Protein AF-A0A0P7VWD6-F1 (afdb_monomer_lite)

Structure (mmCIF, N/CA/C/O backbone):
data_AF-A0A0P7VWD6-F1
#
_entry.id   AF-A0A0P7VWD6-F1
#
loop_
_atom_site.group_PDB
_atom_site.id
_atom_site.type_symbol
_atom_site.label_atom_id
_atom_site.label_alt_id
_atom_site.label_comp_id
_atom_site.label_asym_id
_atom_site.label_entity_id
_atom_site.label_seq_id
_atom_site.pdbx_PDB_ins_code
_atom_site.Cartn_x
_atom_site.Cartn_y
_atom_site.Cartn_z
_atom_site.occupancy
_atom_site.B_iso_or_equiv
_atom_site.auth_seq_id
_atom_site.auth_comp_id
_atom_site.auth_asym_id
_atom_site.auth_atom_id
_atom_site.pdbx_PDB_model_num
ATOM 1 N N . MET A 1 1 ? -9.200 -23.694 8.309 1.00 45.47 1 MET A N 1
ATOM 2 C CA . MET A 1 1 ? -8.219 -22.748 7.733 1.00 45.47 1 MET A CA 1
ATOM 3 C C . MET A 1 1 ? -8.121 -21.608 8.729 1.00 45.47 1 MET A C 1
ATOM 5 O O . MET A 1 1 ? -9.159 -21.073 9.085 1.00 45.47 1 MET A O 1
ATOM 9 N N . ALA A 1 2 ? -6.948 -21.443 9.338 1.00 51.56 2 ALA A N 1
ATOM 10 C CA . ALA A 1 2 ? -6.791 -20.921 10.695 1.00 51.56 2 ALA A CA 1
ATOM 11 C C . ALA A 1 2 ? -7.310 -19.487 10.894 1.00 51.56 2 ALA A C 1
ATOM 13 O O . ALA A 1 2 ? -7.121 -18.621 10.044 1.00 51.56 2 ALA A O 1
ATOM 14 N N . ASP A 1 3 ? -7.931 -19.286 12.052 1.00 75.44 3 ASP A N 1
ATOM 15 C CA . ASP A 1 3 ? -8.613 -18.094 12.562 1.00 75.44 3 ASP A CA 1
ATOM 16 C C . ASP A 1 3 ? -7.631 -16.941 12.883 1.00 75.44 3 ASP A C 1
ATOM 18 O O . ASP A 1 3 ? -7.492 -16.489 14.019 1.00 75.44 3 ASP A O 1
ATOM 22 N N . TYR A 1 4 ? -6.839 -16.515 11.893 1.00 83.56 4 TYR A N 1
ATOM 23 C CA . TYR A 1 4 ? -5.823 -15.479 12.078 1.00 83.56 4 TYR A CA 1
ATOM 24 C C . TYR A 1 4 ? -6.411 -14.082 11.869 1.00 83.56 4 TYR A C 1
ATOM 26 O O . TYR A 1 4 ? -6.669 -13.651 10.742 1.00 83.56 4 TYR A O 1
ATOM 34 N N . THR A 1 5 ? -6.555 -13.339 12.967 1.00 87.50 5 THR A N 1
ATOM 35 C CA . THR A 1 5 ? -6.872 -11.909 12.926 1.00 87.50 5 THR A CA 1
ATOM 36 C C . THR A 1 5 ? -5.577 -11.091 12.959 1.00 87.50 5 THR A C 1
ATOM 38 O O . THR A 1 5 ? -4.815 -11.193 13.923 1.00 87.50 5 THR A O 1
ATOM 41 N N . PRO A 1 6 ? -5.301 -10.242 11.948 1.00 91.94 6 PRO A N 1
ATOM 42 C CA . PRO A 1 6 ? -4.131 -9.371 11.965 1.00 91.94 6 PRO A CA 1
ATOM 43 C C . PRO A 1 6 ? -4.138 -8.451 13.189 1.00 91.94 6 PRO A C 1
ATOM 45 O O . PRO A 1 6 ? -5.145 -7.803 13.473 1.00 91.94 6 PRO A O 1
ATOM 48 N N . ARG A 1 7 ? -2.992 -8.317 13.869 1.00 95.06 7 ARG A N 1
ATOM 49 C CA . ARG A 1 7 ? -2.848 -7.511 15.100 1.00 95.06 7 ARG A CA 1
ATOM 50 C C . ARG A 1 7 ? -3.447 -6.103 14.988 1.00 95.06 7 ARG A C 1
ATOM 52 O O . ARG A 1 7 ? -4.104 -5.633 15.908 1.00 95.06 7 ARG A O 1
ATOM 59 N N . MET A 1 8 ? -3.226 -5.428 13.858 1.00 92.88 8 MET A N 1
ATOM 60 C CA . MET A 1 8 ? -3.740 -4.069 13.633 1.00 92.88 8 MET A CA 1
ATOM 61 C C . MET A 1 8 ? -5.260 -4.023 13.461 1.00 92.88 8 MET A C 1
ATOM 63 O O . MET A 1 8 ? -5.875 -3.030 13.834 1.00 92.88 8 MET A O 1
ATOM 67 N N . LYS A 1 9 ? -5.870 -5.094 12.942 1.00 92.38 9 LYS A N 1
ATOM 68 C CA . LYS A 1 9 ? -7.326 -5.211 12.828 1.00 92.38 9 LYS A CA 1
ATOM 69 C C . LYS A 1 9 ? -7.962 -5.374 14.210 1.00 92.38 9 LYS A C 1
ATOM 71 O O . LYS A 1 9 ? -8.864 -4.616 14.537 1.00 92.38 9 LYS A O 1
ATOM 76 N N . ALA A 1 10 ? -7.420 -6.272 15.037 1.00 93.31 10 ALA A N 1
ATOM 77 C CA . ALA A 1 10 ? -7.872 -6.445 16.421 1.00 93.31 10 ALA A CA 1
ATOM 78 C C . ALA A 1 10 ? -7.769 -5.130 17.211 1.00 93.31 10 ALA A C 1
ATOM 80 O O . ALA A 1 10 ? -8.743 -4.668 17.799 1.00 93.31 10 ALA A O 1
ATOM 81 N N . ARG A 1 11 ? -6.618 -4.451 17.112 1.00 94.38 11 ARG A N 1
ATOM 82 C CA . ARG A 1 11 ? -6.408 -3.147 17.751 1.00 94.38 11 ARG A CA 1
ATOM 83 C C . ARG A 1 11 ? -7.404 -2.083 17.280 1.00 94.38 11 ARG A C 1
ATOM 85 O O . ARG A 1 11 ? -7.871 -1.276 18.082 1.00 94.38 11 ARG A O 1
ATOM 92 N N . TYR A 1 12 ? -7.723 -2.062 15.987 1.00 94.44 12 TYR A N 1
ATOM 93 C CA . TYR A 1 12 ? -8.712 -1.136 15.449 1.00 94.44 12 TYR A CA 1
ATOM 94 C C . TYR A 1 12 ? -10.092 -1.361 16.082 1.00 94.44 12 TYR A C 1
ATOM 96 O O . TYR A 1 12 ? -10.699 -0.409 16.575 1.00 94.44 12 TYR A O 1
ATOM 104 N N . ASP A 1 13 ? -10.551 -2.612 16.118 1.00 91.19 13 ASP A N 1
ATOM 105 C CA . ASP A 1 13 ? -11.882 -2.965 16.614 1.00 91.19 13 ASP A CA 1
ATOM 106 C C . ASP A 1 13 ? -12.031 -2.769 18.135 1.00 91.19 13 ASP A C 1
ATOM 108 O O . ASP A 1 13 ? -13.088 -2.328 18.595 1.00 91.19 13 ASP A O 1
ATOM 112 N N . GLU A 1 14 ? -10.987 -3.069 18.914 1.00 92.88 14 GLU A N 1
ATOM 113 C CA . GLU A 1 14 ? -11.050 -3.085 20.381 1.00 92.88 14 GLU A CA 1
ATOM 114 C C . GLU A 1 14 ? -10.695 -1.747 21.038 1.00 92.88 14 GLU A C 1
ATOM 116 O O . GLU A 1 14 ? -11.359 -1.348 22.000 1.00 92.88 14 GLU A O 1
ATOM 121 N N . GLU A 1 15 ? -9.664 -1.062 20.531 1.00 93.50 15 GLU A N 1
ATOM 122 C CA . GLU A 1 15 ? -9.112 0.157 21.136 1.00 93.50 15 GLU A CA 1
ATOM 123 C C . GLU A 1 15 ? -9.531 1.409 20.359 1.00 93.50 15 GLU A C 1
ATOM 125 O O . GLU A 1 15 ? -10.087 2.351 20.927 1.00 93.50 15 GLU A O 1
ATOM 130 N N . ILE A 1 16 ? -9.274 1.428 19.046 1.00 92.50 16 ILE A N 1
ATOM 131 C CA . ILE A 1 16 ? -9.392 2.653 18.239 1.00 92.50 16 ILE A CA 1
ATOM 132 C C . ILE A 1 16 ? -10.856 3.062 18.088 1.00 92.50 16 ILE A C 1
ATOM 134 O O . ILE A 1 16 ? -11.173 4.238 18.248 1.00 92.50 16 ILE A O 1
ATOM 138 N N . VAL A 1 17 ? -11.763 2.114 17.836 1.00 92.62 17 VAL A N 1
ATOM 139 C CA . VAL A 1 17 ? -13.197 2.418 17.700 1.00 92.62 17 VAL A CA 1
ATOM 140 C C . VAL A 1 17 ? -13.764 3.048 18.973 1.00 92.62 17 VAL A C 1
ATOM 142 O O . VAL A 1 17 ? -14.502 4.032 18.883 1.00 92.62 17 VAL A O 1
ATOM 145 N N . LYS A 1 18 ? -13.398 2.533 20.154 1.00 91.88 18 LYS A N 1
ATOM 146 C CA . LYS A 1 18 ? -13.856 3.081 21.441 1.00 91.88 18 LYS A CA 1
ATOM 147 C C . LYS A 1 18 ? -13.306 4.487 21.662 1.00 91.88 18 LYS A C 1
ATOM 149 O O . LYS A 1 18 ? -14.089 5.415 21.840 1.00 91.88 18 LYS A O 1
ATOM 154 N N . ALA A 1 19 ? -11.992 4.662 21.515 1.00 92.94 19 ALA A N 1
ATOM 155 C CA . ALA A 1 19 ? -11.339 5.959 21.682 1.00 92.94 19 ALA A CA 1
ATOM 156 C C . ALA A 1 19 ? -11.878 7.025 20.706 1.00 92.94 19 ALA A C 1
ATOM 158 O O . ALA A 1 19 ? -12.066 8.180 21.083 1.00 92.94 19 ALA A O 1
ATOM 159 N N . MET A 1 20 ? -12.165 6.647 19.456 1.00 91.56 20 MET A N 1
ATOM 160 C CA . MET A 1 20 ? -12.762 7.541 18.458 1.00 91.56 20 MET A CA 1
ATOM 161 C C . MET A 1 20 ? -14.209 7.908 18.806 1.00 91.56 20 MET A C 1
ATOM 163 O O . MET A 1 20 ? -14.597 9.064 18.657 1.00 91.56 20 MET A O 1
ATOM 167 N N . THR A 1 21 ? -14.999 6.949 19.293 1.00 89.88 21 THR A N 1
ATOM 168 C CA . THR A 1 21 ? -16.391 7.189 19.706 1.00 89.88 21 THR A CA 1
ATOM 169 C C . THR A 1 21 ? -16.455 8.113 20.919 1.00 89.88 21 THR A C 1
ATOM 171 O O . THR A 1 21 ? -17.223 9.069 20.904 1.00 89.88 21 THR A O 1
ATOM 174 N N . GLU A 1 22 ? -15.607 7.894 21.926 1.00 91.50 22 GLU A N 1
ATOM 175 C CA . GLU A 1 22 ? -15.523 8.748 23.119 1.00 91.50 22 GLU A CA 1
ATOM 176 C C . GLU A 1 22 ? -15.044 10.165 22.783 1.00 91.50 22 GLU A C 1
ATOM 178 O O . GLU A 1 22 ? -15.597 11.143 23.281 1.00 91.50 22 GLU A O 1
ATOM 183 N N . LYS A 1 23 ? -14.042 10.292 21.905 1.00 92.56 23 LYS A N 1
ATOM 184 C CA . LYS A 1 23 ? -13.452 11.589 21.553 1.00 92.56 23 LYS A CA 1
ATOM 185 C C . LYS A 1 23 ? -14.343 12.442 20.650 1.00 92.56 23 LYS A C 1
ATOM 187 O O . LYS A 1 23 ? -14.337 13.664 20.780 1.00 92.56 23 LYS A O 1
ATOM 192 N N . PHE A 1 24 ? -15.052 11.823 19.707 1.00 91.75 24 PHE A N 1
ATOM 193 C CA . PHE A 1 24 ? -15.794 12.537 18.661 1.00 91.75 24 PHE A CA 1
ATOM 194 C C . PHE A 1 24 ? -17.317 12.373 18.758 1.00 91.75 24 PHE A C 1
ATOM 196 O O . PHE A 1 24 ? -18.042 13.014 18.001 1.00 91.75 24 PHE A O 1
ATOM 203 N N . GLY A 1 25 ? -17.817 11.559 19.692 1.00 90.25 25 GLY A N 1
ATOM 204 C CA . GLY A 1 25 ? -19.246 11.436 19.986 1.00 90.25 25 GLY A CA 1
ATOM 205 C C . GLY A 1 25 ? -20.072 10.779 18.877 1.00 90.25 25 GLY A C 1
ATOM 206 O O . GLY A 1 25 ? -21.249 11.109 18.726 1.00 90.25 25 GLY A O 1
ATOM 207 N N . TYR A 1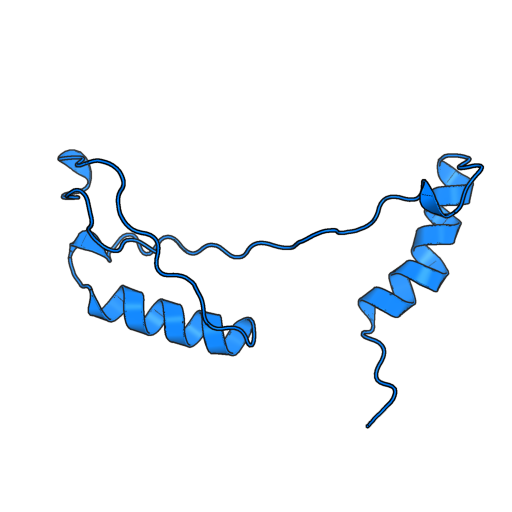 26 ? -19.473 9.883 18.081 1.00 91.50 26 TYR A N 1
ATOM 208 C CA . TYR A 1 26 ? -20.178 9.176 17.006 1.00 91.50 26 TYR A CA 1
ATOM 209 C C . TYR A 1 26 ? -21.400 8.423 17.549 1.00 91.50 26 TYR A C 1
ATOM 211 O O . TYR A 1 26 ? -21.302 7.684 18.529 1.00 91.50 26 TYR A O 1
ATOM 219 N N . LYS A 1 27 ? -22.559 8.593 16.902 1.00 89.19 27 LYS A N 1
ATOM 220 C CA . LYS A 1 27 ? -23.817 7.948 17.330 1.00 89.19 27 LYS A CA 1
ATOM 221 C C . LYS A 1 27 ? -23.977 6.566 16.716 1.00 89.19 27 LYS A C 1
ATOM 223 O O . LYS A 1 27 ? -24.639 5.701 17.285 1.00 89.19 27 LYS A O 1
ATOM 228 N N . ASN A 1 28 ? -23.373 6.365 15.549 1.00 89.31 28 ASN A N 1
ATOM 229 C CA . ASN A 1 28 ? -23.398 5.106 14.832 1.00 89.31 28 ASN A CA 1
ATOM 230 C C . ASN A 1 28 ? -21.975 4.556 14.704 1.00 89.31 28 ASN A C 1
ATOM 232 O O . ASN A 1 28 ? -21.063 5.236 14.243 1.00 89.31 28 ASN A O 1
ATOM 236 N N . ARG A 1 29 ? -21.786 3.279 15.046 1.00 85.06 29 ARG A N 1
ATOM 237 C CA . ARG A 1 29 ? -20.493 2.588 14.917 1.00 85.06 29 ARG A CA 1
ATOM 238 C C . ARG A 1 29 ? -19.941 2.618 13.485 1.00 85.06 29 ARG A C 1
ATOM 240 O O . ARG A 1 29 ? -18.731 2.539 13.294 1.00 85.06 29 ARG A O 1
ATOM 247 N N . LEU A 1 30 ? -20.809 2.715 12.477 1.00 89.69 30 LEU A N 1
ATOM 248 C CA .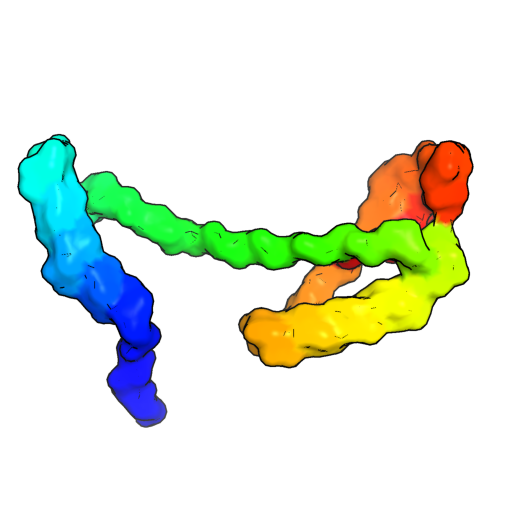 LEU A 1 30 ? -20.407 2.802 11.071 1.00 89.69 30 LEU A CA 1
ATOM 249 C C . LEU A 1 30 ? -19.856 4.178 10.666 1.00 89.69 30 LEU A C 1
ATOM 251 O O . LEU A 1 30 ? -19.221 4.261 9.620 1.00 89.69 30 LEU A O 1
ATOM 255 N N . GLU A 1 31 ? -20.052 5.220 11.481 1.00 90.56 31 GLU A N 1
ATOM 256 C CA . GLU A 1 31 ? -19.475 6.557 11.258 1.00 90.56 31 GLU A CA 1
ATOM 257 C C . GLU A 1 31 ? -17.990 6.619 11.626 1.00 90.56 31 GLU A C 1
ATOM 259 O O . GLU A 1 31 ? -17.282 7.528 11.193 1.00 90.56 31 GLU A O 1
ATOM 264 N N . VAL A 1 32 ? -17.504 5.654 12.414 1.00 92.12 32 VAL A N 1
ATOM 265 C CA . VAL A 1 32 ? -16.105 5.620 12.836 1.00 92.12 32 VAL A CA 1
ATOM 266 C C . VAL A 1 32 ? -15.206 5.393 11.607 1.00 92.12 32 VAL A C 1
ATOM 268 O O . VAL A 1 32 ? -15.397 4.394 10.902 1.00 92.12 32 VAL A O 1
ATOM 271 N N . PRO A 1 33 ? -14.224 6.281 11.340 1.00 91.50 33 PRO A N 1
ATOM 272 C CA . PRO A 1 33 ? -13.395 6.218 10.137 1.00 91.50 33 PRO A CA 1
ATOM 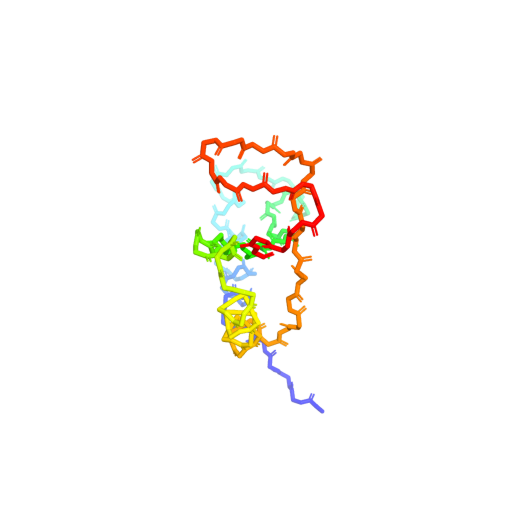273 C C . PRO A 1 33 ? -12.611 4.912 10.000 1.00 91.50 33 PRO A C 1
ATOM 275 O O . PRO A 1 33 ? -11.912 4.500 10.923 1.00 91.50 33 PRO A O 1
ATOM 278 N N . LYS A 1 34 ? -12.663 4.308 8.808 1.00 91.81 34 LYS A N 1
ATOM 279 C CA . LYS A 1 34 ? -11.971 3.057 8.458 1.00 91.81 34 LYS A CA 1
ATOM 280 C C . LYS A 1 34 ? -10.884 3.301 7.415 1.00 91.81 34 LYS A C 1
ATOM 282 O O . LYS A 1 34 ? -10.998 4.201 6.587 1.00 91.81 34 LYS A O 1
ATOM 287 N N . LEU A 1 35 ? -9.859 2.452 7.416 1.00 92.25 35 LEU A N 1
ATOM 288 C CA . LEU A 1 35 ? -8.893 2.384 6.319 1.00 92.25 35 LEU A CA 1
ATOM 289 C C . LEU A 1 35 ? -9.509 1.616 5.147 1.00 92.25 35 LEU A C 1
ATOM 291 O O . LEU A 1 35 ? -9.798 0.429 5.272 1.00 92.25 35 LEU A O 1
ATOM 295 N N . GLU A 1 36 ? -9.706 2.291 4.016 1.00 93.69 36 GLU A N 1
ATOM 296 C CA . GLU A 1 36 ? -10.287 1.682 2.814 1.00 93.69 36 GLU A CA 1
ATOM 297 C C . GLU A 1 36 ? -9.232 0.965 1.961 1.00 93.69 36 GLU A C 1
ATOM 299 O O . GLU A 1 36 ? -9.413 -0.188 1.576 1.00 93.69 36 GLU A O 1
ATOM 304 N N . LYS A 1 37 ? -8.105 1.630 1.677 1.00 94.31 37 LYS A N 1
ATOM 305 C CA . LYS A 1 37 ? -6.999 1.052 0.905 1.00 94.31 37 LYS A CA 1
ATOM 306 C C . LYS A 1 37 ? -5.662 1.694 1.252 1.00 94.31 37 LYS A C 1
ATOM 308 O O . LYS A 1 37 ? -5.600 2.874 1.588 1.00 94.31 37 LYS A O 1
ATOM 313 N N . ILE A 1 38 ? -4.590 0.924 1.088 1.00 93.44 38 ILE A N 1
ATOM 314 C CA . ILE A 1 38 ? -3.207 1.404 1.137 1.00 93.44 38 ILE A CA 1
ATOM 315 C C . ILE A 1 38 ? -2.595 1.128 -0.234 1.00 93.44 38 ILE A C 1
ATOM 317 O O . ILE A 1 38 ? -2.534 -0.020 -0.666 1.00 93.44 38 ILE A O 1
ATOM 321 N N . THR A 1 39 ? -2.177 2.177 -0.939 1.00 93.56 39 THR A N 1
ATOM 322 C CA . THR A 1 39 ? -1.531 2.059 -2.252 1.00 93.56 39 THR A CA 1
ATOM 323 C C . THR A 1 39 ? -0.027 2.223 -2.108 1.00 93.56 39 THR A C 1
ATOM 325 O O . THR A 1 39 ? 0.433 3.266 -1.645 1.00 93.56 39 THR A O 1
ATOM 328 N N . LEU A 1 40 ? 0.729 1.219 -2.544 1.00 91.81 40 LEU A N 1
ATOM 329 C CA . LEU A 1 40 ? 2.184 1.284 -2.637 1.00 91.81 40 LEU A CA 1
ATOM 330 C C . LEU A 1 40 ? 2.568 1.704 -4.059 1.00 91.81 40 LEU A C 1
ATOM 332 O O . LEU A 1 40 ? 2.065 1.145 -5.031 1.00 91.81 40 LEU A O 1
ATOM 336 N N . ASN A 1 41 ? 3.436 2.703 -4.180 1.00 91.25 41 ASN A N 1
ATOM 337 C CA . ASN A 1 41 ? 3.970 3.163 -5.456 1.00 91.25 41 ASN A CA 1
ATOM 338 C C . ASN A 1 41 ? 5.480 3.348 -5.322 1.00 91.25 41 ASN A C 1
ATOM 340 O O . ASN A 1 41 ? 5.949 3.892 -4.323 1.00 91.25 41 ASN A O 1
ATOM 344 N N . MET A 1 42 ? 6.225 2.899 -6.327 1.00 86.19 42 MET A N 1
ATOM 345 C CA . MET A 1 42 ? 7.669 3.064 -6.388 1.00 86.19 42 MET A CA 1
ATOM 346 C C . MET A 1 42 ? 8.027 3.685 -7.729 1.00 86.19 42 MET A C 1
ATOM 348 O O . MET A 1 42 ? 7.788 3.096 -8.775 1.00 86.19 42 MET A O 1
ATOM 352 N N . GLY A 1 43 ? 8.592 4.889 -7.700 1.00 83.06 43 GLY A N 1
ATOM 353 C CA . GLY A 1 43 ? 9.179 5.496 -8.886 1.00 83.06 43 GLY A CA 1
ATOM 354 C C . GLY A 1 43 ? 10.608 5.002 -9.052 1.00 83.06 43 GLY A C 1
ATOM 355 O O . GLY A 1 43 ? 11.464 5.313 -8.226 1.00 83.06 43 GLY A O 1
ATOM 356 N N . VAL A 1 44 ? 10.890 4.265 -10.123 1.00 82.81 44 VAL A N 1
ATOM 357 C CA . VAL A 1 44 ? 12.251 3.824 -10.433 1.00 82.81 44 VAL A CA 1
ATOM 358 C C . VAL A 1 44 ? 12.861 4.871 -11.365 1.00 82.81 44 VAL A C 1
ATOM 360 O O . VAL A 1 44 ? 12.692 4.831 -12.577 1.00 82.81 44 VAL A O 1
ATOM 363 N N . GLY A 1 45 ? 13.545 5.875 -10.809 1.00 70.88 45 GLY A N 1
ATOM 364 C CA . GLY A 1 45 ? 14.058 7.021 -11.583 1.00 70.88 45 GLY A CA 1
ATOM 365 C C . GLY A 1 45 ? 15.023 6.647 -12.721 1.00 70.88 45 GLY A C 1
ATOM 366 O O . GLY A 1 45 ? 15.100 7.342 -13.731 1.00 70.88 45 GLY A O 1
ATOM 367 N N . GLU A 1 46 ? 15.714 5.512 -12.594 1.00 70.50 46 GLU A N 1
ATOM 368 C CA . GLU A 1 46 ? 16.633 4.971 -13.605 1.00 70.50 46 GLU A CA 1
ATOM 369 C C . GLU A 1 46 ? 15.940 4.067 -14.645 1.00 70.50 46 GLU A C 1
ATOM 371 O O . GLU A 1 46 ? 16.580 3.584 -15.582 1.00 70.50 46 GLU A O 1
ATOM 376 N N . ALA A 1 47 ? 14.625 3.862 -14.520 1.00 67.88 47 ALA A N 1
ATOM 377 C CA . ALA A 1 47 ? 13.818 3.016 -15.400 1.00 67.88 47 ALA A CA 1
ATOM 378 C C . ALA A 1 47 ? 13.855 3.433 -16.870 1.00 67.88 47 ALA A C 1
ATOM 380 O O . AL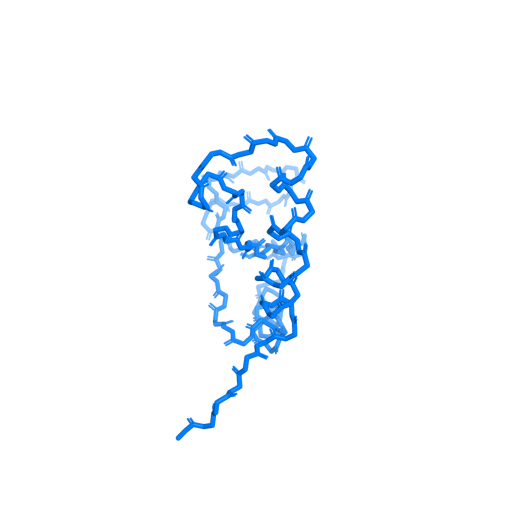A A 1 47 ? 13.721 2.594 -17.764 1.00 67.88 47 ALA A O 1
ATOM 381 N N . SER A 1 48 ? 14.036 4.732 -17.133 1.00 67.50 48 SER A N 1
ATOM 382 C CA . SER A 1 48 ? 14.146 5.247 -18.499 1.00 67.50 48 SER A CA 1
ATOM 383 C C . SER A 1 48 ? 15.399 4.733 -19.212 1.00 67.50 48 SER A C 1
ATOM 385 O O . SER A 1 48 ? 15.410 4.655 -20.439 1.00 67.50 48 SER A O 1
ATOM 387 N N . GLN A 1 49 ? 16.435 4.353 -18.458 1.00 73.25 49 GLN A N 1
ATOM 388 C CA . GLN A 1 49 ? 17.706 3.868 -18.990 1.00 73.25 49 GLN A CA 1
ATOM 389 C C . GLN A 1 49 ? 17.794 2.339 -18.959 1.00 73.25 49 GLN A C 1
ATOM 391 O O . GLN A 1 49 ? 18.311 1.749 -19.905 1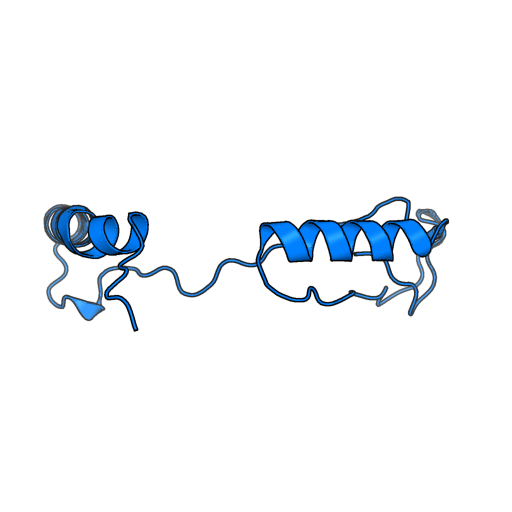.00 73.25 49 GLN A O 1
ATOM 396 N N . ASP A 1 50 ? 17.249 1.696 -17.919 1.00 79.00 50 ASP A N 1
ATOM 397 C CA . ASP A 1 50 ? 17.289 0.241 -17.770 1.00 79.00 50 ASP A CA 1
ATOM 398 C C . ASP A 1 50 ? 15.933 -0.345 -17.350 1.00 79.00 50 ASP A C 1
ATOM 400 O O . ASP A 1 50 ? 15.496 -0.254 -16.200 1.00 79.00 50 ASP A O 1
ATOM 404 N N . LYS A 1 51 ? 15.285 -1.028 -18.300 1.00 76.94 51 LYS A N 1
ATOM 405 C CA . LYS A 1 51 ? 14.009 -1.722 -18.077 1.00 76.94 51 LYS A CA 1
ATOM 406 C C . LYS A 1 51 ? 14.127 -2.888 -17.091 1.00 76.94 51 LYS A C 1
ATOM 408 O O . LYS A 1 51 ? 13.122 -3.244 -16.481 1.00 76.94 51 LYS A O 1
ATOM 413 N N . LYS A 1 52 ? 15.311 -3.492 -16.925 1.00 83.31 52 LYS A N 1
ATOM 414 C CA . LYS A 1 52 ? 15.501 -4.618 -15.997 1.00 83.31 52 LYS A CA 1
ATOM 415 C C . LYS A 1 52 ? 15.344 -4.173 -14.548 1.00 83.31 52 LYS A C 1
ATOM 417 O O . LYS A 1 52 ? 14.747 -4.901 -13.767 1.00 83.31 52 LYS A O 1
ATOM 422 N N . LYS A 1 53 ? 15.773 -2.951 -14.213 1.00 83.12 53 LYS A N 1
ATOM 423 C CA . LYS A 1 53 ? 15.623 -2.392 -12.860 1.00 83.12 53 LYS A CA 1
ATOM 424 C C . LYS A 1 53 ? 14.160 -2.247 -12.445 1.00 83.12 53 LYS A C 1
ATOM 426 O O . LYS A 1 53 ? 13.832 -2.523 -11.299 1.00 83.12 53 LYS A O 1
ATOM 431 N N . VAL A 1 54 ? 13.273 -1.888 -13.380 1.00 85.12 54 VAL A N 1
ATOM 432 C CA . VAL A 1 54 ? 11.820 -1.847 -13.122 1.00 85.12 54 VAL A CA 1
ATOM 433 C C . VAL A 1 54 ? 11.288 -3.233 -12.781 1.00 85.12 54 VAL A C 1
ATOM 435 O O . VAL A 1 54 ? 10.483 -3.382 -11.868 1.00 85.12 54 VAL A O 1
ATOM 438 N N . GLN A 1 55 ? 11.750 -4.252 -13.506 1.00 85.94 55 GLN A N 1
ATOM 439 C CA . GLN A 1 55 ? 11.320 -5.627 -13.292 1.00 85.94 55 GLN A CA 1
ATOM 440 C C . GLN A 1 55 ? 11.788 -6.155 -11.928 1.00 85.94 55 GLN A C 1
ATOM 442 O O . GLN A 1 55 ? 10.979 -6.701 -11.185 1.00 85.94 55 GLN A O 1
ATOM 447 N N . THR A 1 56 ? 13.049 -5.911 -11.561 1.00 89.50 56 THR A N 1
ATOM 448 C CA . THR A 1 56 ? 13.590 -6.277 -10.242 1.00 89.50 56 THR A CA 1
ATOM 449 C C . THR A 1 56 ? 12.860 -5.555 -9.108 1.00 89.50 56 THR A C 1
ATOM 451 O O . THR A 1 56 ? 12.426 -6.195 -8.157 1.00 89.50 56 THR A O 1
ATOM 454 N N . ALA A 1 57 ? 12.628 -4.246 -9.236 1.00 88.50 57 ALA A N 1
ATOM 455 C CA . ALA A 1 57 ? 11.867 -3.478 -8.251 1.00 88.50 57 ALA A CA 1
ATOM 456 C C . ALA A 1 57 ? 10.424 -3.997 -8.083 1.00 88.50 57 ALA A C 1
ATOM 458 O O . ALA A 1 57 ? 9.900 -4.057 -6.969 1.00 88.50 57 ALA A O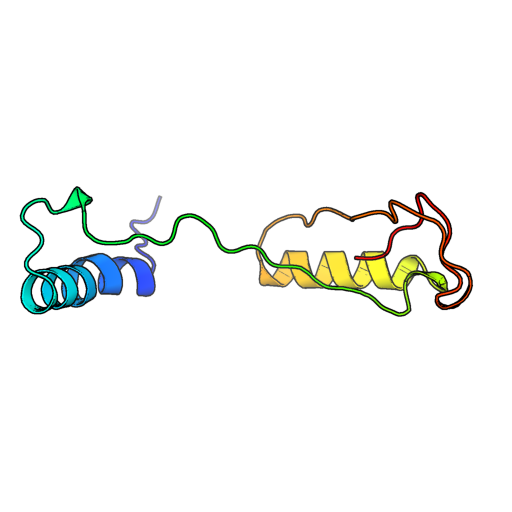 1
ATOM 459 N N . ALA A 1 58 ? 9.780 -4.414 -9.179 1.00 89.56 58 ALA A N 1
ATOM 460 C CA . ALA A 1 58 ? 8.455 -5.023 -9.127 1.00 89.56 58 ALA A CA 1
ATOM 461 C C . ALA A 1 58 ? 8.473 -6.398 -8.433 1.00 89.56 58 ALA A C 1
ATOM 463 O O . ALA A 1 58 ? 7.534 -6.729 -7.712 1.00 89.56 58 ALA A O 1
ATOM 464 N N . GLU A 1 59 ? 9.527 -7.194 -8.610 1.00 91.56 59 GLU A N 1
ATOM 465 C CA . GLU A 1 59 ? 9.695 -8.479 -7.918 1.00 91.56 59 GLU A CA 1
ATOM 466 C C . GLU A 1 59 ? 9.914 -8.290 -6.413 1.00 91.56 59 GLU A C 1
ATOM 468 O O . GLU A 1 59 ? 9.253 -8.943 -5.606 1.00 91.56 59 GLU A O 1
ATOM 473 N N . GLU A 1 60 ? 10.757 -7.338 -6.019 1.00 92.38 60 GLU A N 1
ATOM 474 C CA . GLU A 1 60 ? 10.977 -6.995 -4.611 1.00 92.38 60 GLU A CA 1
ATOM 475 C C . GLU A 1 60 ? 9.697 -6.471 -3.948 1.00 92.38 60 GLU A C 1
ATOM 477 O O . GLU A 1 60 ? 9.327 -6.907 -2.856 1.00 92.38 60 GLU A O 1
ATOM 482 N N . MET A 1 61 ? 8.958 -5.589 -4.629 1.00 91.50 61 MET A N 1
ATOM 483 C CA . MET A 1 61 ? 7.669 -5.112 -4.131 1.00 91.50 61 MET A CA 1
ATOM 484 C C . MET A 1 61 ? 6.649 -6.252 -4.025 1.00 91.50 61 MET A C 1
ATOM 486 O O . MET A 1 61 ? 5.857 -6.261 -3.081 1.00 91.50 61 MET A O 1
ATOM 490 N N . ALA A 1 62 ? 6.683 -7.229 -4.936 1.00 93.81 62 ALA A N 1
ATOM 491 C CA . ALA A 1 62 ? 5.826 -8.405 -4.849 1.00 93.81 62 ALA A CA 1
ATOM 492 C C . ALA A 1 62 ? 6.119 -9.236 -3.594 1.00 93.81 62 ALA A C 1
ATOM 494 O O . ALA A 1 62 ? 5.184 -9.680 -2.928 1.00 93.81 62 ALA A O 1
ATOM 495 N N . LEU A 1 63 ? 7.398 -9.404 -3.246 1.00 95.25 63 LEU A N 1
ATOM 496 C CA . LEU A 1 63 ? 7.816 -10.106 -2.031 1.00 95.25 63 LEU A CA 1
ATOM 497 C C . LEU A 1 63 ? 7.376 -9.370 -0.757 1.00 95.25 63 LEU A C 1
ATOM 499 O O . LEU A 1 63 ? 6.942 -10.012 0.196 1.00 95.25 63 LEU A O 1
ATOM 503 N N . ILE A 1 64 ? 7.440 -8.035 -0.748 1.00 94.06 64 ILE A N 1
ATOM 504 C CA . ILE A 1 64 ? 7.037 -7.215 0.407 1.00 94.06 64 ILE A CA 1
ATOM 505 C C . ILE A 1 64 ? 5.511 -7.180 0.566 1.00 94.06 64 ILE A C 1
ATOM 507 O O . ILE A 1 64 ? 4.992 -7.370 1.664 1.00 94.06 64 ILE A O 1
ATOM 511 N N . ALA A 1 65 ? 4.784 -6.903 -0.519 1.00 93.25 65 ALA A N 1
ATOM 512 C CA . ALA A 1 65 ? 3.336 -6.701 -0.486 1.00 93.25 65 ALA A CA 1
ATOM 513 C C . ALA A 1 65 ? 2.535 -8.012 -0.566 1.00 93.25 65 ALA A C 1
ATOM 515 O O . ALA A 1 65 ? 1.332 -8.010 -0.307 1.00 93.25 65 ALA A O 1
ATOM 516 N N . GLY A 1 66 ? 3.169 -9.118 -0.971 1.00 92.25 66 GLY A N 1
ATOM 517 C CA . GLY A 1 66 ? 2.498 -10.393 -1.239 1.00 92.25 66 GLY A CA 1
ATOM 518 C C . GLY A 1 66 ? 1.537 -10.344 -2.434 1.00 92.25 66 GLY A C 1
ATOM 519 O O . GLY A 1 66 ? 0.673 -11.209 -2.570 1.00 92.25 66 GLY A O 1
ATOM 520 N N . GLN A 1 67 ? 1.643 -9.322 -3.286 1.00 91.75 67 GLN A N 1
ATOM 521 C CA . GLN A 1 67 ? 0.768 -9.088 -4.435 1.00 91.75 67 GLN A CA 1
ATOM 522 C C . GLN A 1 67 ? 1.593 -8.697 -5.653 1.00 91.75 67 GLN A C 1
ATOM 524 O O . GLN A 1 67 ? 2.585 -7.989 -5.523 1.00 91.75 67 GLN A O 1
ATOM 529 N N . LYS A 1 68 ? 1.161 -9.111 -6.849 1.00 91.06 68 LYS A N 1
ATOM 530 C CA . LYS A 1 68 ? 1.827 -8.741 -8.103 1.00 91.06 68 LYS A CA 1
ATOM 531 C C . LYS A 1 68 ? 1.620 -7.243 -8.397 1.00 91.06 68 LYS A C 1
ATOM 533 O O . LYS A 1 68 ? 0.475 -6.855 -8.642 1.00 91.06 68 LYS A O 1
ATOM 538 N N . PRO A 1 69 ? 2.681 -6.414 -8.429 1.00 91.88 69 PRO A N 1
ATOM 539 C CA . PRO A 1 69 ? 2.551 -4.987 -8.708 1.00 91.88 69 PRO A CA 1
ATOM 540 C C . PRO A 1 69 ? 2.174 -4.709 -10.163 1.00 91.88 69 PRO A C 1
ATOM 542 O O . PRO A 1 69 ? 2.420 -5.517 -11.065 1.00 91.88 69 PRO A O 1
ATOM 545 N N . VAL A 1 70 ? 1.596 -3.533 -10.398 1.00 91.00 70 VAL A N 1
ATOM 546 C CA . VAL A 1 70 ? 1.241 -3.055 -11.737 1.00 91.00 70 VAL A CA 1
ATOM 547 C C . VAL A 1 70 ? 2.327 -2.114 -12.236 1.00 91.00 70 VAL A C 1
ATOM 549 O O . VAL A 1 70 ? 2.530 -1.057 -11.652 1.00 91.00 70 VAL A O 1
ATOM 552 N N . ILE A 1 71 ? 2.959 -2.466 -13.357 1.00 88.75 71 ILE A N 1
ATOM 553 C CA . ILE A 1 71 ? 3.939 -1.597 -14.016 1.00 88.75 71 ILE A CA 1
ATOM 554 C C . ILE A 1 71 ? 3.204 -0.444 -14.710 1.00 88.75 71 ILE A C 1
ATOM 556 O O . ILE A 1 71 ? 2.473 -0.622 -15.690 1.00 88.75 71 ILE A O 1
ATOM 560 N N . THR A 1 72 ? 3.432 0.755 -14.203 1.00 89.38 72 THR A N 1
ATOM 561 C CA . THR A 1 72 ? 2.979 2.036 -14.728 1.00 89.38 72 THR A CA 1
ATOM 562 C C . THR A 1 72 ? 3.888 2.534 -15.853 1.00 89.38 72 THR A C 1
ATOM 564 O O . THR A 1 72 ? 5.119 2.429 -15.834 1.00 89.38 72 THR A O 1
ATOM 567 N N . LYS A 1 73 ? 3.248 3.087 -16.885 1.00 88.94 73 LYS A N 1
ATOM 568 C CA . LYS A 1 73 ? 3.911 3.613 -18.079 1.00 88.94 73 LYS A CA 1
ATOM 569 C C . LYS A 1 73 ? 3.790 5.131 -18.139 1.00 88.94 73 LYS A C 1
ATOM 571 O O . LYS A 1 73 ? 2.795 5.707 -17.697 1.00 88.94 73 LYS A O 1
ATOM 576 N N . ALA A 1 74 ? 4.782 5.763 -18.754 1.00 89.31 74 ALA A N 1
ATOM 577 C CA . ALA A 1 74 ? 4.790 7.181 -19.071 1.00 89.31 74 ALA A CA 1
ATOM 578 C C . ALA A 1 74 ? 3.556 7.572 -19.894 1.00 89.31 74 ALA A C 1
ATOM 580 O O . ALA A 1 74 ? 3.350 7.040 -20.984 1.00 89.31 74 ALA A O 1
ATOM 581 N N . LYS A 1 75 ? 2.774 8.545 -19.414 1.00 90.06 75 LYS A N 1
ATOM 582 C CA . LYS A 1 75 ? 1.649 9.116 -20.179 1.00 90.06 75 LYS A CA 1
ATOM 583 C C . LYS A 1 75 ? 2.081 10.172 -21.198 1.00 90.06 75 LYS A C 1
ATOM 585 O O . LYS A 1 75 ? 1.325 10.480 -22.105 1.00 90.06 75 LYS A O 1
ATOM 590 N N . LYS A 1 76 ? 3.244 10.796 -20.997 1.00 89.31 76 LYS A N 1
ATOM 591 C CA . LYS A 1 76 ? 3.769 11.878 -21.838 1.00 89.31 76 LYS A CA 1
ATOM 592 C C . LYS A 1 76 ? 5.272 11.715 -22.008 1.00 89.31 76 LYS A C 1
ATOM 594 O O . LYS A 1 76 ? 5.945 11.201 -21.115 1.00 89.31 76 LYS A O 1
ATOM 599 N N . SER A 1 77 ? 5.786 12.201 -23.130 1.00 90.75 77 SER A N 1
ATOM 600 C CA . SER A 1 77 ? 7.226 12.309 -23.367 1.00 90.75 77 SER A CA 1
ATOM 601 C C . SER A 1 77 ? 7.771 13.584 -22.719 1.00 90.75 77 SER A C 1
ATOM 603 O O . SER A 1 77 ? 7.196 14.656 -22.898 1.00 90.75 77 SER A O 1
ATOM 605 N N . ILE A 1 78 ? 8.871 13.482 -21.969 1.00 88.31 78 ILE A N 1
ATOM 606 C CA . ILE A 1 78 ? 9.520 14.622 -21.302 1.00 88.31 78 ILE A CA 1
ATOM 607 C C . ILE A 1 78 ? 11.029 14.539 -21.543 1.00 88.31 78 ILE A C 1
ATOM 609 O O . ILE A 1 78 ? 11.706 13.647 -21.027 1.00 88.31 78 ILE A O 1
ATOM 613 N N . ALA A 1 79 ? 11.559 15.489 -22.321 1.00 86.00 79 ALA A N 1
ATOM 614 C CA . ALA A 1 79 ? 12.952 15.481 -22.771 1.00 86.00 79 ALA A CA 1
ATOM 615 C C . ALA A 1 79 ? 13.960 15.575 -21.613 1.00 86.00 79 ALA A C 1
ATOM 617 O O . ALA A 1 79 ? 14.949 14.844 -21.610 1.00 86.00 79 ALA A O 1
ATOM 618 N N . GLN A 1 80 ? 13.678 16.398 -20.595 1.00 88.19 80 GLN A N 1
ATOM 619 C CA . GLN A 1 80 ? 14.545 16.571 -19.419 1.00 88.19 80 GLN A CA 1
ATOM 620 C C . GLN A 1 80 ? 14.794 15.253 -18.667 1.00 88.19 80 GLN A C 1
ATOM 622 O O . GLN A 1 80 ? 15.893 15.022 -18.173 1.00 88.19 80 GLN A O 1
ATOM 627 N N . PHE A 1 81 ? 13.797 14.363 -18.635 1.00 81.62 81 PHE A N 1
ATOM 628 C CA . PHE A 1 81 ? 13.886 13.055 -17.976 1.00 81.62 81 PHE A CA 1
ATOM 629 C C . PHE A 1 81 ? 14.264 11.920 -18.933 1.00 81.62 81 PHE A C 1
ATOM 631 O O . PHE A 1 81 ? 14.232 10.751 -18.548 1.00 81.62 81 PHE A O 1
ATOM 638 N N . LYS A 1 82 ? 14.605 12.252 -20.189 1.00 84.44 82 LYS A N 1
ATOM 639 C CA . LYS A 1 82 ? 14.878 11.288 -21.268 1.00 84.44 82 LYS A CA 1
ATOM 640 C C . LYS A 1 82 ? 13.760 10.245 -21.406 1.00 84.44 82 LYS A C 1
ATOM 642 O O . LYS A 1 82 ? 14.011 9.080 -21.704 1.00 84.44 82 LYS A O 1
ATOM 647 N N . LEU A 1 83 ? 12.521 10.670 -21.171 1.00 84.50 83 LEU A N 1
ATOM 648 C CA . LEU A 1 83 ? 11.360 9.798 -21.081 1.00 84.50 83 LEU A CA 1
ATOM 649 C C . LEU A 1 83 ? 10.509 9.915 -22.344 1.00 84.50 83 LEU A C 1
ATOM 651 O O . LEU A 1 83 ? 10.196 11.022 -22.788 1.00 84.50 83 LEU A O 1
ATOM 655 N N . ARG A 1 84 ? 10.095 8.773 -22.892 1.00 86.50 84 ARG A N 1
ATOM 656 C CA . ARG A 1 84 ? 9.129 8.690 -23.993 1.00 86.50 84 ARG A CA 1
ATOM 657 C C . ARG A 1 84 ? 7.818 8.095 -23.498 1.00 86.50 84 ARG A C 1
ATOM 659 O O . ARG A 1 84 ? 7.809 7.280 -22.577 1.00 86.50 84 ARG A O 1
ATOM 666 N N . GLU A 1 85 ? 6.722 8.491 -24.126 1.00 87.44 85 GLU A N 1
ATOM 667 C CA . GLU A 1 85 ? 5.402 7.911 -23.887 1.00 87.44 85 GLU A CA 1
ATOM 668 C C . GLU A 1 85 ? 5.430 6.378 -24.029 1.00 87.44 85 GLU A C 1
ATOM 670 O O . GLU A 1 85 ? 6.117 5.822 -24.887 1.00 87.44 85 GLU A O 1
ATOM 675 N N . GLY A 1 86 ? 4.726 5.684 -23.133 1.00 85.50 86 GLY A N 1
ATOM 676 C CA . GLY A 1 86 ? 4.671 4.223 -23.096 1.00 85.50 86 GLY A CA 1
ATOM 677 C C . GLY A 1 86 ? 5.875 3.534 -22.441 1.00 85.50 86 GLY A C 1
ATOM 678 O O . GLY A 1 86 ? 5.824 2.318 -22.238 1.00 85.50 86 GLY A O 1
ATOM 679 N N . MET A 1 87 ? 6.934 4.265 -22.065 1.00 86.25 87 MET A N 1
ATOM 680 C CA . MET A 1 87 ? 8.063 3.681 -21.331 1.00 86.25 87 MET A CA 1
ATOM 681 C C . MET A 1 87 ? 7.657 3.289 -19.903 1.00 86.25 87 MET A C 1
ATOM 683 O O . MET A 1 87 ? 6.958 4.065 -19.252 1.00 86.25 87 MET A O 1
ATOM 687 N N . PRO A 1 88 ? 8.077 2.113 -19.401 1.00 84.44 88 PRO A N 1
ATOM 688 C CA . PRO A 1 88 ? 7.861 1.738 -18.005 1.00 84.44 88 PRO A CA 1
ATOM 689 C C . PRO A 1 88 ? 8.700 2.633 -17.080 1.00 84.44 88 PRO A C 1
ATOM 691 O O . PRO A 1 88 ? 9.857 2.909 -17.396 1.00 84.44 88 PRO A O 1
ATOM 694 N N . ILE A 1 89 ? 8.117 3.096 -15.970 1.00 83.56 89 ILE A N 1
ATOM 695 C CA . ILE A 1 89 ? 8.783 4.003 -15.008 1.00 83.56 89 ILE A CA 1
ATOM 696 C C . ILE A 1 89 ? 8.761 3.449 -13.583 1.00 83.56 89 ILE A C 1
ATOM 698 O O . ILE A 1 89 ? 9.714 3.644 -12.834 1.00 83.56 89 ILE A O 1
ATOM 702 N N . GLY A 1 90 ? 7.677 2.789 -13.192 1.00 81.31 90 GLY A N 1
ATOM 703 C CA . GLY A 1 90 ? 7.467 2.293 -11.833 1.00 81.31 90 GLY A CA 1
ATOM 704 C C . GLY A 1 90 ? 6.309 1.332 -11.769 1.00 81.31 90 GLY A C 1
ATOM 705 O O . GLY A 1 90 ? 5.515 1.366 -12.730 1.00 81.31 90 GLY A O 1
#

Secondary structure (DSSP, 8-state):
------HHHHHIIIIIHHHHHHHH--SSGGGS------------TTTTT-HHHHHHHHHHHHHHHSSPPP--B-SS-BGGGTB-TT-B--

pLDDT: mean 87.35, std 8.41, range [45.47, 95.25]

Sequence (90 aa):
MADYTPRMKARYDEEIVKAMTEKFGYKNRLEVPKLEKITLNMGVGEASQDKKKVQTAAEEMALIAGQKPVITKAKKSIAQFKLREGMPIG

Radius of gyration: 20.47 Å; chains: 1; bounding box: 42×39×47 Å

Foldseek 3Di:
DDPDDPPVNVCCVPPVLVVQCVVPVDPDSVPRDDDPDDDDDDFQLCQLPPVVVLVVVQVVVCVVVVDRDDFDFACDADVVSNHHGRRTGD